Protein AF-A0A377XEA2-F1 (afdb_monomer_lite)

InterPro domains:
  IPR010270 Bacteriophage P2, GpM [PF05944] (35-162)

Foldseek 3Di:
DADDPVVLQVLLQLLLQLLDPPHDPVSVVSLVVLVVVVVVLVVVLVPDDDLVVSLVVLVVCLNVCVSNLNSNLVSLHLDDRQSLLVSLVSCLSNVVLVSNLSSLLSCLVSVHAHPDDDFGSLQCNQVSLVVVCVVCVVVVHDDPVVSVVSSCVSCPPPDDPDDDPPDDD

Structure (mmCIF, N/CA/C/O backbone):
data_AF-A0A377XEA2-F1
#
_entry.id   AF-A0A377XEA2-F1
#
loop_
_atom_site.group_PDB
_atom_site.id
_atom_site.type_symbol
_atom_site.label_atom_id
_atom_site.label_alt_id
_atom_site.label_comp_id
_atom_site.label_asym_id
_atom_site.label_entity_id
_atom_site.label_seq_id
_atom_site.pdbx_PDB_ins_code
_atom_site.Cartn_x
_atom_site.Cartn_y
_atom_site.Cartn_z
_atom_site.occupancy
_atom_site.B_iso_or_equiv
_atom_site.auth_seq_id
_atom_site.auth_comp_id
_atom_site.auth_asym_id
_atom_site.auth_atom_id
_atom_site.pdbx_PDB_model_num
ATOM 1 N N . MET A 1 1 ? -4.102 14.786 -9.352 1.00 51.88 1 MET A N 1
ATOM 2 C CA . MET A 1 1 ? -4.265 14.942 -10.818 1.00 51.88 1 MET A CA 1
ATOM 3 C C . MET A 1 1 ? -3.874 13.634 -11.483 1.00 51.88 1 MET A C 1
ATOM 5 O O . MET A 1 1 ? -2.795 13.133 -11.187 1.00 51.88 1 MET A O 1
ATOM 9 N N . SER A 1 2 ? -4.746 13.067 -12.316 1.00 65.75 2 SER A N 1
ATOM 10 C CA . SER A 1 2 ? -4.462 11.843 -13.073 1.00 65.75 2 SER A CA 1
ATOM 11 C C . SER A 1 2 ? -3.443 12.115 -14.187 1.00 65.75 2 SER A C 1
ATOM 13 O O . SER A 1 2 ? -3.399 13.201 -14.767 1.00 65.75 2 SER A O 1
ATOM 15 N N . LEU A 1 3 ? -2.574 11.140 -14.454 1.00 78.00 3 LEU A N 1
ATOM 16 C CA . LEU A 1 3 ? -1.622 11.209 -15.563 1.00 78.00 3 LEU A CA 1
ATOM 17 C C . LEU A 1 3 ? -2.370 11.069 -16.897 1.00 78.00 3 LEU A C 1
ATOM 19 O O . LEU A 1 3 ? -3.409 10.418 -16.957 1.00 78.00 3 LEU A O 1
ATOM 23 N N . SER A 1 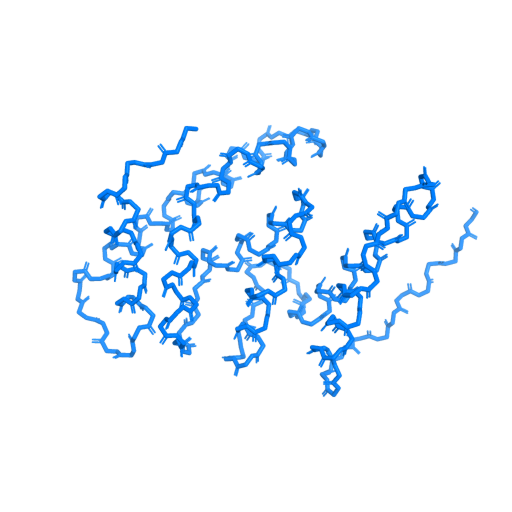4 ? -1.836 11.644 -17.981 1.00 88.44 4 SER A N 1
ATOM 24 C CA . SER A 1 4 ? -2.435 11.438 -19.305 1.00 88.44 4 SER A CA 1
ATOM 25 C C . SER A 1 4 ? -2.363 9.957 -19.716 1.00 88.44 4 SER A C 1
ATOM 27 O O . SER A 1 4 ? -1.394 9.284 -19.346 1.00 88.44 4 SER A O 1
ATOM 29 N N . PRO A 1 5 ? -3.308 9.448 -20.533 1.00 88.12 5 PRO A N 1
ATOM 30 C CA . PRO A 1 5 ? -3.341 8.032 -20.914 1.00 88.12 5 PRO A CA 1
ATOM 31 C C . PRO A 1 5 ? -2.026 7.532 -21.526 1.00 88.12 5 PRO A C 1
ATOM 33 O O . PRO A 1 5 ? -1.523 6.471 -21.170 1.00 88.12 5 PRO A O 1
ATOM 36 N N . ALA A 1 6 ? -1.394 8.346 -22.379 1.00 89.12 6 ALA A N 1
ATOM 37 C CA . ALA A 1 6 ? -0.096 8.021 -22.969 1.00 89.12 6 ALA A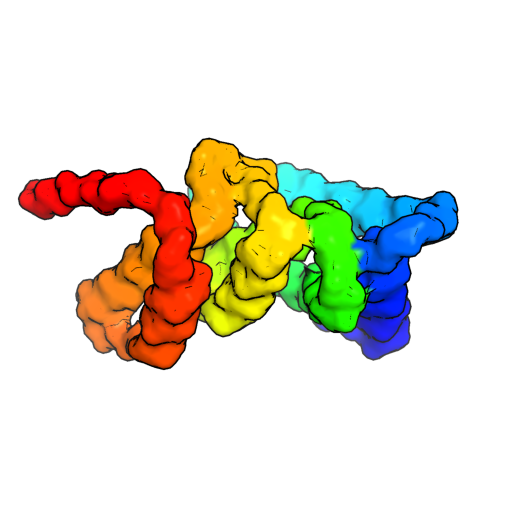 CA 1
ATOM 38 C C . ALA A 1 6 ? 1.025 7.908 -21.919 1.00 89.12 6 ALA A C 1
ATOM 40 O O . ALA A 1 6 ? 1.912 7.064 -22.039 1.00 89.12 6 ALA A O 1
ATOM 41 N N . ARG A 1 7 ? 0.995 8.742 -20.869 1.00 87.06 7 ARG A N 1
ATOM 42 C CA . ARG A 1 7 ? 1.965 8.668 -19.767 1.00 87.06 7 ARG A CA 1
ATOM 43 C C . ARG A 1 7 ? 1.729 7.435 -18.901 1.00 87.06 7 ARG A C 1
ATOM 45 O O . ARG A 1 7 ? 2.706 6.783 -18.551 1.00 87.06 7 ARG A O 1
ATOM 52 N N . GLN A 1 8 ? 0.473 7.110 -18.595 1.00 90.19 8 GLN A N 1
ATOM 53 C CA . GLN A 1 8 ? 0.117 5.895 -17.856 1.00 90.19 8 GLN A CA 1
ATOM 54 C C . GLN A 1 8 ? 0.566 4.645 -18.611 1.00 90.19 8 GLN A C 1
ATOM 56 O O . GLN A 1 8 ? 1.296 3.831 -18.056 1.00 90.19 8 GLN A O 1
ATOM 61 N N . HIS A 1 9 ? 0.231 4.547 -19.900 1.00 89.25 9 HIS A N 1
ATOM 62 C CA . HIS A 1 9 ? 0.659 3.431 -20.737 1.00 89.25 9 HIS A CA 1
ATOM 63 C C . HIS A 1 9 ? 2.187 3.294 -20.765 1.00 89.25 9 HIS A C 1
ATOM 65 O O . HIS A 1 9 ? 2.716 2.205 -20.561 1.00 89.25 9 HIS A O 1
ATOM 71 N N . ARG A 1 10 ? 2.916 4.407 -20.934 1.00 89.50 10 ARG A N 1
ATOM 72 C CA . ARG A 1 10 ? 4.384 4.391 -20.920 1.00 89.50 10 ARG A CA 1
ATOM 73 C C . ARG A 1 10 ? 4.952 3.896 -19.588 1.00 89.50 10 ARG A C 1
ATOM 75 O O . ARG A 1 10 ? 5.880 3.096 -19.611 1.00 89.50 10 ARG A O 1
ATOM 82 N N . LEU A 1 11 ? 4.426 4.370 -18.456 1.00 90.44 11 LEU A N 1
ATOM 83 C CA . LEU A 1 11 ? 4.870 3.924 -17.129 1.00 90.44 11 LEU A CA 1
ATOM 84 C C . LEU A 1 11 ? 4.603 2.436 -16.921 1.00 90.44 11 LEU A C 1
ATOM 86 O O . LEU A 1 11 ? 5.485 1.726 -16.453 1.00 90.44 11 LEU A O 1
ATOM 90 N N . ARG A 1 12 ? 3.426 1.961 -17.333 1.00 90.62 12 ARG A N 1
ATOM 91 C CA . ARG A 1 12 ? 3.065 0.548 -17.256 1.00 90.62 12 ARG A CA 1
ATOM 92 C C . ARG A 1 12 ? 4.033 -0.327 -18.052 1.00 90.62 12 ARG A C 1
ATOM 94 O O . ARG A 1 12 ? 4.590 -1.268 -17.504 1.00 90.62 12 ARG A O 1
ATOM 101 N N . VAL A 1 13 ? 4.307 0.027 -19.309 1.00 88.94 13 VAL A N 1
ATOM 102 C CA . VAL A 1 13 ? 5.268 -0.702 -20.157 1.00 88.94 13 VAL A CA 1
ATOM 103 C C . VAL A 1 13 ? 6.681 -0.673 -19.563 1.00 88.94 13 VAL A C 1
ATOM 105 O O . VAL A 1 13 ? 7.400 -1.667 -19.630 1.00 88.94 13 VAL A O 1
ATOM 108 N N . GLN A 1 14 ? 7.098 0.448 -18.964 1.00 89.19 14 GLN A N 1
ATOM 109 C CA . GLN A 1 14 ? 8.397 0.542 -18.289 1.00 89.19 14 GLN A CA 1
ATOM 110 C C . GLN A 1 14 ? 8.481 -0.379 -17.069 1.00 89.19 14 GLN A C 1
ATOM 112 O O . GLN A 1 14 ? 9.502 -1.042 -16.901 1.00 89.19 14 GLN A O 1
ATOM 117 N N . ALA A 1 15 ? 7.420 -0.452 -16.264 1.00 85.44 15 ALA A N 1
ATOM 118 C CA . ALA A 1 15 ? 7.344 -1.352 -15.119 1.00 85.44 15 ALA A CA 1
ATOM 119 C C . ALA A 1 15 ? 7.373 -2.822 -15.556 1.00 85.44 15 ALA A C 1
ATOM 121 O O . ALA A 1 15 ? 8.183 -3.598 -15.052 1.00 85.44 15 ALA A O 1
ATOM 122 N N . GLU A 1 16 ? 6.577 -3.177 -16.572 1.00 87.88 16 GLU A N 1
ATOM 123 C CA . GLU A 1 16 ? 6.559 -4.531 -17.135 1.00 87.88 16 GLU A CA 1
ATOM 124 C C . GLU A 1 16 ? 7.958 -4.958 -17.608 1.00 87.88 16 GLU A C 1
ATOM 126 O O . GLU A 1 16 ? 8.386 -6.093 -17.411 1.00 87.88 16 GLU A O 1
ATOM 131 N N . GLN A 1 17 ? 8.703 -4.038 -18.225 1.00 85.19 17 GLN A N 1
ATOM 132 C CA . GLN A 1 17 ? 10.069 -4.293 -18.677 1.00 85.19 17 GLN A CA 1
ATOM 133 C C . GLN A 1 17 ? 11.076 -4.367 -17.523 1.00 85.19 17 GLN A C 1
ATOM 135 O O . GLN A 1 17 ? 11.984 -5.193 -17.577 1.00 85.19 17 GLN A O 1
ATOM 140 N N . ALA A 1 18 ? 10.941 -3.523 -16.497 1.00 84.88 18 ALA A N 1
ATOM 141 C CA . ALA A 1 18 ? 11.843 -3.497 -15.345 1.00 84.88 18 ALA A CA 1
ATOM 142 C C . ALA A 1 18 ? 11.745 -4.767 -14.479 1.00 84.88 18 ALA A C 1
ATOM 144 O O . ALA A 1 18 ? 12.756 -5.188 -13.905 1.00 84.88 18 ALA A O 1
ATOM 145 N N . ALA A 1 19 ? 10.553 -5.373 -14.425 1.00 83.50 19 ALA A N 1
ATOM 146 C CA . ALA A 1 19 ? 10.269 -6.609 -13.701 1.00 83.50 19 ALA A CA 1
ATOM 147 C C . ALA A 1 19 ? 10.799 -7.877 -14.405 1.00 83.50 19 ALA A C 1
ATOM 149 O O . ALA A 1 19 ? 11.051 -8.890 -13.749 1.00 83.50 19 ALA A O 1
ATOM 150 N N . ARG A 1 20 ? 11.008 -7.843 -15.731 1.00 81.38 20 ARG A N 1
ATOM 151 C CA . ARG A 1 20 ? 11.541 -8.988 -16.493 1.00 81.38 20 ARG A CA 1
ATOM 152 C C . ARG A 1 20 ? 13.021 -9.239 -16.181 1.00 81.38 20 ARG A C 1
ATOM 154 O O . ARG A 1 20 ? 13.832 -8.316 -16.102 1.00 81.38 20 ARG A O 1
ATOM 161 N N . GLN A 1 21 ? 13.389 -10.515 -16.059 1.00 63.44 21 GLN A N 1
ATOM 162 C CA . GLN A 1 21 ? 14.782 -10.933 -15.876 1.00 63.44 21 GLN A CA 1
ATOM 163 C C . GLN A 1 21 ? 15.617 -10.554 -17.117 1.00 63.44 21 GLN A C 1
ATOM 165 O O . GLN A 1 21 ? 15.218 -10.840 -18.244 1.00 63.44 21 GLN A O 1
ATOM 170 N N . GLY A 1 22 ? 16.768 -9.895 -16.915 1.00 61.53 22 GLY A N 1
ATOM 171 C CA . GLY A 1 22 ? 17.675 -9.477 -18.000 1.00 61.53 22 GLY A CA 1
ATOM 172 C C . GLY A 1 22 ? 17.486 -8.047 -18.540 1.00 61.53 22 GLY A C 1
ATOM 173 O O . GLY A 1 22 ? 17.886 -7.763 -19.667 1.00 61.53 22 GLY A O 1
ATOM 174 N N . GLY A 1 23 ? 16.877 -7.135 -17.774 1.00 54.81 23 GLY A N 1
ATOM 175 C CA . GLY A 1 23 ? 16.619 -5.756 -18.211 1.00 54.81 23 GLY A CA 1
ATOM 176 C C . GLY A 1 23 ? 17.871 -4.955 -18.630 1.00 54.81 23 GLY A C 1
ATOM 177 O O . GLY A 1 23 ? 18.760 -4.699 -17.824 1.00 54.81 23 GLY A O 1
ATOM 178 N N . ASN A 1 24 ? 17.894 -4.485 -19.885 1.00 56.72 24 ASN A N 1
ATOM 179 C CA . ASN A 1 24 ? 18.800 -3.452 -20.412 1.00 56.72 24 ASN A CA 1
ATOM 180 C C . ASN A 1 24 ? 18.863 -2.159 -19.563 1.00 56.72 24 ASN A C 1
ATOM 182 O O . ASN A 1 24 ? 17.882 -1.736 -18.953 1.00 56.72 24 ASN A O 1
ATOM 186 N N . VAL A 1 25 ? 19.990 -1.440 -19.663 1.00 57.00 25 VAL A N 1
ATOM 187 C CA . VAL A 1 25 ? 20.311 -0.181 -18.945 1.00 57.00 25 VAL A CA 1
ATOM 188 C C . VAL A 1 25 ? 19.224 0.901 -19.061 1.00 57.00 25 VAL A C 1
ATOM 190 O O . VAL A 1 25 ? 18.962 1.619 -18.101 1.00 57.00 25 VAL A O 1
ATOM 193 N N . ARG A 1 26 ? 18.530 1.000 -20.206 1.00 54.47 26 ARG A N 1
ATOM 194 C CA . ARG A 1 26 ? 17.420 1.959 -20.395 1.00 54.47 26 ARG A CA 1
ATOM 195 C C . ARG A 1 26 ? 16.225 1.705 -19.461 1.00 54.47 26 ARG A C 1
ATOM 197 O O . ARG A 1 26 ? 15.470 2.637 -19.201 1.00 54.47 26 ARG A O 1
ATOM 204 N N . HIS A 1 27 ? 16.039 0.478 -18.967 1.00 60.34 27 HIS A N 1
ATOM 205 C CA . HIS A 1 27 ? 14.950 0.127 -18.045 1.00 60.34 27 HIS A CA 1
ATOM 206 C C . HIS A 1 27 ? 15.299 0.447 -16.592 1.00 60.34 27 HIS A C 1
ATOM 208 O O . HIS A 1 27 ? 14.413 0.847 -15.838 1.00 60.34 27 HIS A O 1
ATOM 214 N N . ALA A 1 28 ? 16.585 0.351 -16.225 1.00 61.88 28 ALA A N 1
ATOM 215 C CA . ALA A 1 28 ? 17.069 0.838 -14.934 1.00 61.88 28 ALA A CA 1
ATOM 216 C C . ALA A 1 28 ? 16.688 2.314 -14.752 1.00 61.88 28 ALA A C 1
ATOM 218 O O . ALA A 1 28 ? 16.103 2.664 -13.740 1.00 61.88 28 ALA A O 1
ATOM 219 N N . THR A 1 29 ? 16.815 3.135 -15.803 1.00 77.12 29 THR A N 1
ATOM 220 C CA . THR A 1 29 ? 16.446 4.560 -15.755 1.00 77.12 29 THR A CA 1
ATOM 221 C C . THR A 1 29 ? 14.978 4.814 -15.378 1.00 77.12 29 THR A C 1
ATOM 223 O O . THR A 1 29 ? 14.694 5.767 -14.660 1.00 77.12 29 THR A O 1
ATOM 226 N N . GLY A 1 30 ? 14.028 3.995 -15.846 1.00 86.06 30 GLY A N 1
ATOM 227 C CA . GLY A 1 30 ? 12.606 4.163 -15.509 1.00 86.06 30 GLY A CA 1
ATOM 228 C C . GLY A 1 30 ? 12.307 3.818 -14.050 1.00 86.06 30 GLY A C 1
ATOM 229 O O . GLY A 1 30 ? 11.657 4.592 -13.349 1.00 86.06 30 GLY A O 1
ATOM 230 N N . HIS A 1 31 ? 12.840 2.689 -13.586 1.00 89.25 31 HIS A N 1
ATOM 231 C CA . HIS A 1 31 ? 12.734 2.267 -12.192 1.00 89.25 31 HIS A CA 1
ATOM 232 C C . HIS A 1 31 ? 13.447 3.247 -11.244 1.00 89.25 31 HIS A C 1
ATOM 234 O O . HIS A 1 31 ? 12.880 3.638 -10.228 1.00 89.25 31 HIS A O 1
ATOM 240 N N . ASP A 1 32 ? 14.631 3.740 -11.612 1.00 90.50 32 ASP A N 1
ATOM 241 C CA . ASP A 1 32 ? 15.385 4.725 -10.829 1.00 90.50 32 ASP A CA 1
ATOM 242 C C . ASP A 1 32 ? 14.598 6.030 -10.654 1.00 90.50 32 ASP A C 1
ATOM 244 O O . ASP A 1 32 ? 14.551 6.586 -9.557 1.00 90.50 32 ASP A O 1
ATOM 248 N N . LEU A 1 33 ? 13.912 6.500 -11.704 1.00 92.25 33 LEU A N 1
ATOM 249 C CA . LEU A 1 33 ? 13.026 7.664 -11.608 1.00 92.25 33 LEU A CA 1
ATOM 250 C C . LEU A 1 33 ? 11.862 7.421 -10.640 1.00 92.25 33 LEU A C 1
ATOM 252 O O . LEU A 1 33 ? 11.508 8.320 -9.874 1.00 92.25 33 LEU A O 1
ATOM 256 N N . MET A 1 34 ? 11.285 6.217 -10.638 1.00 95.56 34 MET A N 1
ATOM 257 C CA . MET A 1 34 ? 10.224 5.863 -9.694 1.00 95.56 34 MET A CA 1
ATOM 258 C C . MET A 1 34 ? 10.735 5.783 -8.254 1.00 95.56 34 MET A C 1
ATOM 260 O O . MET A 1 34 ? 10.067 6.283 -7.349 1.00 95.56 34 MET A O 1
ATOM 264 N N . LEU A 1 35 ? 11.938 5.253 -8.033 1.00 95.56 35 LEU A N 1
ATOM 265 C CA . LEU A 1 35 ? 12.582 5.260 -6.719 1.00 95.56 35 LEU A CA 1
ATOM 266 C C . LEU A 1 35 ? 12.894 6.683 -6.234 1.00 95.56 35 LEU A C 1
ATOM 268 O O . LEU A 1 35 ? 12.670 6.997 -5.064 1.00 95.56 35 LEU A O 1
ATOM 272 N N . MET A 1 36 ? 13.365 7.570 -7.117 1.00 95.69 36 MET A N 1
ATOM 273 C CA . MET A 1 36 ? 13.590 8.983 -6.785 1.00 95.69 36 MET A CA 1
ATOM 274 C C . MET A 1 36 ? 12.284 9.683 -6.394 1.00 95.69 36 MET A C 1
ATOM 276 O O . MET A 1 36 ? 12.243 10.379 -5.374 1.00 95.69 36 MET A O 1
ATOM 280 N N . GLN A 1 37 ? 11.214 9.459 -7.162 1.00 95.69 37 GLN A N 1
ATOM 281 C CA . GLN A 1 37 ? 9.884 9.992 -6.868 1.00 95.69 37 GLN A CA 1
ATOM 282 C C . GLN A 1 37 ? 9.371 9.498 -5.511 1.00 95.69 37 GLN A C 1
ATOM 28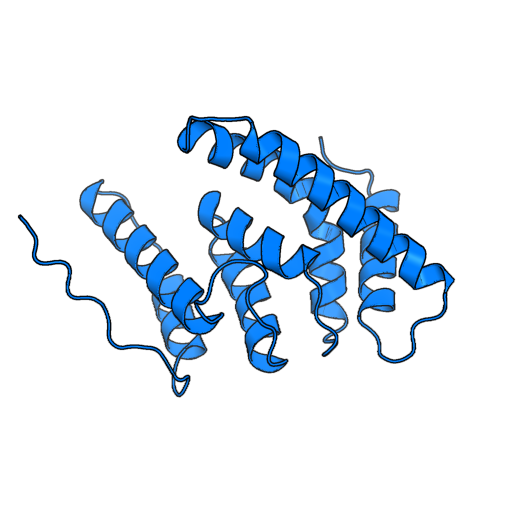4 O O . GLN A 1 37 ? 8.924 10.292 -4.680 1.00 95.69 37 GLN A O 1
ATOM 289 N N . LEU A 1 38 ? 9.493 8.195 -5.262 1.00 97.75 38 LEU A N 1
ATOM 290 C CA . LEU A 1 38 ? 9.127 7.577 -3.998 1.00 97.75 38 LEU A CA 1
ATOM 291 C C . LEU A 1 38 ? 9.918 8.172 -2.829 1.00 97.75 38 LEU A C 1
ATOM 293 O O . LEU A 1 38 ? 9.351 8.462 -1.776 1.00 97.75 38 LEU A O 1
ATOM 297 N N . ALA A 1 39 ? 11.222 8.397 -2.996 1.00 97.31 39 ALA A N 1
ATOM 298 C CA . ALA A 1 39 ? 12.063 9.002 -1.969 1.00 97.31 39 ALA A CA 1
ATOM 299 C C . ALA A 1 39 ? 11.658 10.453 -1.652 1.00 97.31 39 ALA A C 1
ATOM 301 O O . ALA A 1 39 ? 11.728 10.882 -0.498 1.00 97.31 39 ALA A O 1
ATOM 302 N N . GLU A 1 40 ? 11.235 11.231 -2.648 1.00 97.50 40 GLU A N 1
ATOM 303 C CA . GLU A 1 40 ? 10.680 12.572 -2.443 1.00 97.50 40 GLU A CA 1
ATOM 304 C C . GLU A 1 40 ? 9.358 12.528 -1.666 1.00 97.50 40 GLU A C 1
ATOM 306 O O . GLU A 1 40 ? 9.231 13.179 -0.625 1.00 97.50 40 GLU A O 1
ATOM 311 N N . ASP A 1 41 ? 8.413 11.698 -2.103 1.00 97.81 41 ASP A N 1
ATOM 312 C CA . ASP A 1 41 ? 7.101 11.584 -1.466 1.00 97.81 41 ASP A CA 1
ATOM 313 C C . ASP A 1 41 ? 7.214 11.051 -0.025 1.00 97.81 41 ASP A C 1
ATOM 315 O O . ASP A 1 41 ? 6.582 11.578 0.895 1.00 97.81 41 ASP A O 1
ATOM 319 N N . ARG A 1 42 ? 8.108 10.085 0.226 1.00 97.06 42 ARG A N 1
ATOM 320 C CA . ARG A 1 42 ? 8.426 9.604 1.582 1.00 97.06 42 ARG A CA 1
ATOM 321 C C . ARG A 1 42 ? 9.009 10.702 2.468 1.00 97.06 42 ARG A C 1
ATOM 323 O O . ARG A 1 42 ? 8.635 10.795 3.639 1.00 97.06 42 ARG A O 1
ATOM 330 N N . ARG A 1 43 ? 9.908 11.544 1.943 1.00 97.00 43 ARG A N 1
ATOM 331 C CA . ARG A 1 43 ? 10.458 12.690 2.692 1.00 97.00 43 ARG A CA 1
ATOM 332 C C . ARG A 1 43 ? 9.365 13.694 3.044 1.00 97.00 43 ARG A C 1
ATOM 334 O O . ARG A 1 43 ? 9.299 14.125 4.194 1.00 97.00 43 ARG A O 1
ATOM 341 N N . ARG A 1 44 ? 8.471 13.997 2.098 1.00 95.31 44 ARG A N 1
ATOM 342 C CA . ARG A 1 44 ? 7.302 14.855 2.333 1.00 95.31 44 ARG A CA 1
ATOM 343 C C . ARG A 1 44 ? 6.414 14.295 3.444 1.00 95.31 44 ARG A C 1
ATOM 345 O O . ARG A 1 44 ? 6.080 15.024 4.374 1.00 95.31 44 ARG A O 1
ATOM 352 N N . LEU A 1 45 ? 6.078 13.006 3.388 1.00 95.88 45 LEU A N 1
ATOM 353 C CA . LEU A 1 45 ? 5.261 12.345 4.411 1.00 95.88 45 LEU A CA 1
ATOM 354 C C . LEU A 1 45 ? 5.942 12.340 5.785 1.00 95.88 45 LEU A C 1
ATOM 356 O O . LEU A 1 45 ? 5.277 12.573 6.792 1.00 95.88 45 LEU A O 1
ATOM 360 N N . LYS A 1 46 ? 7.263 12.127 5.850 1.00 95.12 46 LYS A N 1
ATOM 361 C CA . LYS A 1 46 ? 8.026 12.151 7.111 1.00 95.12 46 LYS A CA 1
ATOM 362 C C . LYS A 1 46 ? 7.967 13.514 7.813 1.00 95.12 46 LYS A C 1
ATOM 364 O O . LYS A 1 46 ? 7.974 13.552 9.037 1.00 95.12 46 LYS A O 1
ATOM 369 N N . GLY A 1 47 ? 7.880 14.612 7.059 1.00 94.94 47 GLY A N 1
ATOM 370 C CA . GLY A 1 47 ? 7.770 15.970 7.607 1.00 94.94 47 GLY A CA 1
ATOM 371 C C . GLY A 1 47 ? 6.409 16.311 8.228 1.00 94.94 47 GLY A C 1
ATOM 372 O O . GLY A 1 47 ? 6.256 17.376 8.820 1.00 94.94 47 GLY A O 1
ATOM 373 N N . ILE A 1 48 ? 5.410 15.437 8.101 1.00 95.88 48 ILE A N 1
ATOM 374 C CA . ILE A 1 48 ? 4.057 15.656 8.620 1.00 95.88 48 ILE A CA 1
ATOM 375 C C . ILE A 1 48 ? 3.914 14.922 9.953 1.00 95.88 48 ILE A C 1
ATOM 377 O O . ILE A 1 48 ? 4.374 13.794 10.091 1.00 95.88 48 ILE A O 1
ATOM 381 N N . GLN A 1 49 ? 3.263 15.537 10.941 1.00 93.88 49 GLN A N 1
ATOM 382 C CA . GLN A 1 49 ? 3.035 14.894 12.244 1.00 93.88 49 GLN A CA 1
ATOM 383 C C . GLN A 1 49 ? 1.714 14.115 12.285 1.00 93.88 49 GLN A C 1
ATOM 385 O O . GLN A 1 49 ? 1.694 12.957 12.686 1.00 93.88 49 GLN A O 1
ATOM 390 N N . SER A 1 50 ? 0.622 14.709 11.792 1.00 95.62 50 SER A N 1
ATOM 391 C CA . SER A 1 50 ? -0.709 14.082 11.792 1.00 95.62 50 SER A CA 1
ATOM 392 C C . SER A 1 50 ? -0.758 12.820 10.921 1.00 95.62 50 SER A C 1
ATOM 394 O O . SER A 1 50 ? -0.447 12.864 9.729 1.00 95.62 50 SER A O 1
ATOM 396 N N . THR A 1 51 ? -1.200 11.712 11.515 1.00 90.38 51 THR A N 1
ATOM 397 C CA . THR A 1 51 ? -1.442 10.429 10.839 1.00 90.38 51 THR A CA 1
ATOM 398 C C . THR A 1 51 ? -2.592 10.532 9.838 1.00 90.38 51 THR A C 1
ATOM 400 O O . THR A 1 51 ? -2.419 10.155 8.683 1.00 90.38 51 THR A O 1
ATOM 403 N N . VAL A 1 52 ? -3.703 11.168 10.225 1.00 91.56 52 VAL A N 1
ATOM 404 C CA . VAL A 1 52 ? -4.857 11.434 9.347 1.00 91.56 52 VAL A CA 1
ATOM 405 C C . VAL A 1 52 ? -4.438 12.226 8.104 1.00 91.56 52 VAL A C 1
ATOM 407 O O . VAL A 1 52 ? -4.758 11.848 6.979 1.00 91.56 52 VAL A O 1
ATOM 410 N N . LYS A 1 53 ? -3.637 13.287 8.275 1.00 94.56 53 LYS A N 1
ATOM 411 C CA . LYS A 1 53 ? -3.132 14.079 7.141 1.00 94.56 53 LYS A CA 1
ATOM 412 C C . LYS A 1 53 ? -2.189 13.278 6.239 1.00 94.56 53 LYS A C 1
ATOM 414 O O . LYS A 1 53 ? -2.191 13.476 5.026 1.00 94.56 53 LYS A O 1
ATOM 419 N N . LYS A 1 54 ? -1.370 12.379 6.802 1.00 94.31 54 LYS A N 1
ATOM 420 C CA . LYS A 1 54 ? -0.536 11.470 5.997 1.00 94.31 54 LYS A CA 1
ATOM 421 C C . LYS A 1 54 ? -1.395 10.532 5.159 1.00 94.31 54 LYS A C 1
ATOM 423 O O . LYS A 1 54 ? -1.094 10.386 3.980 1.00 94.31 54 LYS A O 1
ATOM 428 N N . ALA A 1 55 ? -2.438 9.938 5.740 1.00 91.62 55 ALA A N 1
ATOM 429 C CA . ALA A 1 55 ? -3.355 9.050 5.027 1.00 91.62 55 ALA A CA 1
ATOM 430 C C . ALA A 1 55 ? -4.019 9.771 3.841 1.00 91.62 55 ALA A C 1
ATOM 432 O O . ALA A 1 55 ? -3.948 9.294 2.713 1.00 91.62 55 ALA A O 1
ATOM 433 N N . GLN A 1 56 ? -4.523 10.991 4.053 1.00 94.12 56 GLN A N 1
ATOM 434 C CA . GLN A 1 56 ? -5.096 11.819 2.981 1.00 94.12 56 GLN A CA 1
ATOM 435 C C . GLN A 1 56 ? -4.101 12.089 1.840 1.00 94.12 56 GLN A C 1
ATOM 437 O O . GLN A 1 56 ? -4.439 11.957 0.668 1.00 94.12 56 GLN A O 1
ATOM 442 N N . ILE A 1 57 ? -2.844 12.408 2.159 1.00 95.69 57 ILE A N 1
ATOM 443 C CA . ILE A 1 57 ? -1.818 12.624 1.128 1.00 95.69 57 ILE A CA 1
ATOM 444 C C . ILE A 1 57 ? -1.468 11.322 0.404 1.00 95.69 57 ILE A C 1
ATOM 446 O O . ILE A 1 57 ? -1.234 11.351 -0.800 1.00 95.69 57 ILE A O 1
ATOM 450 N N . LYS A 1 58 ? -1.440 10.174 1.093 1.00 96.50 58 LYS A N 1
ATOM 451 C CA . LYS A 1 58 ? -1.225 8.874 0.438 1.00 96.50 58 LYS A CA 1
ATOM 452 C C . LYS A 1 58 ? -2.314 8.618 -0.607 1.00 96.50 58 LYS A C 1
ATOM 454 O O . LYS A 1 58 ? -1.962 8.311 -1.743 1.00 96.50 58 LYS A O 1
ATOM 459 N N . VAL A 1 59 ? -3.587 8.875 -0.289 1.00 96.06 59 VAL A N 1
ATOM 460 C CA . VAL A 1 59 ? -4.706 8.804 -1.254 1.00 96.06 59 VAL A CA 1
ATOM 461 C C . VAL A 1 59 ? -4.441 9.673 -2.491 1.00 96.06 59 VAL A C 1
ATOM 463 O O . VAL A 1 59 ? -4.625 9.220 -3.618 1.00 96.06 59 VAL A O 1
ATOM 466 N N . GLU A 1 60 ? -3.947 10.902 -2.315 1.00 95.44 60 GLU A N 1
ATOM 467 C CA . GLU A 1 60 ? -3.612 11.794 -3.439 1.00 95.44 60 GLU A CA 1
ATOM 468 C C . GLU A 1 60 ? -2.428 11.298 -4.288 1.00 95.44 60 GLU A C 1
ATOM 470 O O . GLU A 1 60 ? -2.363 11.564 -5.494 1.00 95.44 60 GLU A O 1
ATOM 475 N N . LEU A 1 61 ? -1.469 10.611 -3.662 1.00 95.81 61 LEU A N 1
ATOM 476 C CA . LEU A 1 61 ? -0.248 10.128 -4.302 1.00 95.81 61 LEU A CA 1
ATOM 477 C C . LEU A 1 61 ? -0.453 8.809 -5.051 1.00 95.81 61 LEU A C 1
ATOM 479 O O . LEU A 1 61 ? 0.114 8.649 -6.133 1.00 95.81 61 LEU A O 1
ATOM 483 N N . LEU A 1 62 ? -1.261 7.889 -4.517 1.00 96.69 62 LEU A N 1
ATOM 484 C CA . LEU A 1 62 ? -1.479 6.539 -5.056 1.00 96.69 62 LEU A CA 1
ATOM 485 C C . LEU A 1 62 ? -1.779 6.499 -6.570 1.00 96.69 62 LEU A C 1
ATOM 487 O O . LEU A 1 62 ? -1.147 5.699 -7.270 1.00 96.69 62 LEU A O 1
ATOM 491 N N . PRO A 1 63 ? -2.621 7.386 -7.145 1.00 95.94 63 PRO A N 1
ATOM 492 C CA . PRO A 1 63 ? -2.870 7.406 -8.586 1.00 95.94 63 PRO A CA 1
ATOM 493 C C . PRO A 1 63 ? -1.610 7.576 -9.444 1.00 95.94 63 PRO A C 1
ATOM 495 O O . PRO A 1 63 ? -1.582 7.111 -10.581 1.00 95.94 63 PRO A O 1
ATOM 498 N N . ARG A 1 64 ? -0.553 8.211 -8.921 1.00 95.31 64 ARG A N 1
ATOM 499 C CA . ARG A 1 64 ? 0.722 8.407 -9.635 1.00 95.31 64 ARG A CA 1
ATOM 500 C C . ARG A 1 64 ? 1.503 7.105 -9.808 1.00 95.31 64 ARG A C 1
ATOM 502 O O . ARG A 1 64 ? 2.280 7.001 -10.752 1.00 95.31 64 ARG A O 1
ATOM 509 N N . TYR A 1 65 ? 1.285 6.141 -8.917 1.00 97.12 65 TYR A N 1
ATOM 510 C CA . TYR A 1 65 ? 1.978 4.854 -8.890 1.00 97.12 65 TYR A CA 1
ATOM 511 C C . TYR A 1 65 ? 1.163 3.716 -9.511 1.00 97.12 65 TYR A C 1
ATOM 513 O O . TYR A 1 65 ? 1.747 2.707 -9.889 1.00 97.12 65 TYR A O 1
ATOM 521 N N . SER A 1 66 ? -0.156 3.890 -9.656 1.00 94.88 66 SER A N 1
ATOM 522 C CA . SER A 1 66 ? -1.094 2.886 -10.194 1.00 94.88 66 SER A CA 1
ATOM 523 C C . SER A 1 66 ? -0.561 2.143 -11.424 1.00 94.88 66 SER A C 1
ATOM 525 O O . SER A 1 66 ? -0.360 0.935 -11.373 1.00 94.88 66 SER A O 1
ATOM 527 N N . ALA A 1 67 ? -0.225 2.879 -12.487 1.00 94.75 67 ALA A N 1
ATOM 528 C CA . ALA A 1 67 ? 0.265 2.306 -13.737 1.00 94.75 67 ALA A CA 1
ATOM 529 C C . ALA A 1 67 ? 1.587 1.537 -13.575 1.00 94.75 67 ALA A C 1
ATOM 531 O O . ALA A 1 67 ? 1.801 0.543 -14.266 1.00 94.75 67 ALA A O 1
ATOM 532 N N . TRP A 1 68 ? 2.470 1.983 -12.673 1.00 96.69 68 TRP A N 1
ATOM 533 C CA . TRP A 1 68 ? 3.714 1.271 -12.379 1.00 96.69 68 TRP A CA 1
ATOM 534 C C . TRP A 1 68 ? 3.423 -0.059 -11.687 1.00 96.69 68 TRP A C 1
ATOM 536 O O . TRP A 1 68 ? 3.896 -1.097 -12.134 1.00 96.69 68 TRP A O 1
ATOM 546 N N . VAL A 1 69 ? 2.587 -0.040 -10.645 1.00 96.81 69 VAL A N 1
ATOM 547 C CA . VAL A 1 69 ? 2.199 -1.254 -9.919 1.00 96.81 69 VAL A CA 1
ATOM 548 C C . VAL A 1 69 ? 1.495 -2.236 -10.847 1.00 96.81 69 VAL A C 1
ATOM 550 O O . VAL A 1 69 ? 1.904 -3.386 -10.922 1.00 96.81 69 VAL A O 1
ATOM 553 N N . GLU A 1 70 ? 0.510 -1.792 -11.626 1.00 95.38 70 GLU A N 1
ATOM 554 C CA . GLU A 1 70 ? -0.183 -2.651 -12.593 1.00 95.38 70 GLU A CA 1
ATOM 555 C C . GLU A 1 70 ? 0.777 -3.322 -13.577 1.00 95.38 70 GLU A C 1
ATOM 557 O O . GLU A 1 70 ? 0.631 -4.507 -13.862 1.00 95.38 70 GLU A O 1
ATOM 562 N N . GLY A 1 71 ? 1.760 -2.580 -14.094 1.00 93.75 71 GLY A N 1
ATOM 563 C CA . GLY A 1 71 ? 2.747 -3.139 -15.011 1.00 93.75 71 GLY A CA 1
ATOM 564 C C . GLY A 1 71 ? 3.718 -4.103 -14.326 1.00 93.75 71 GLY A C 1
ATOM 565 O O . GLY A 1 71 ? 4.016 -5.165 -14.869 1.00 93.75 71 GLY A O 1
ATOM 566 N N . GLY A 1 72 ? 4.170 -3.772 -13.115 1.00 93.12 72 GLY A N 1
ATOM 567 C CA . GLY A 1 72 ? 5.039 -4.639 -12.320 1.00 93.12 72 GLY A CA 1
ATOM 568 C C . GLY A 1 72 ? 4.371 -5.974 -11.987 1.00 93.12 72 GLY A C 1
ATOM 569 O O . GLY A 1 72 ? 4.963 -7.028 -12.212 1.00 93.12 72 GLY A O 1
ATOM 570 N N . LEU A 1 73 ? 3.110 -5.933 -11.544 1.00 94.88 73 LEU A N 1
ATOM 571 C CA . LEU A 1 73 ? 2.318 -7.128 -11.247 1.00 94.88 73 LEU A CA 1
ATOM 572 C C . LEU A 1 73 ? 1.989 -7.928 -12.520 1.00 94.88 73 LEU A C 1
ATOM 574 O O . LEU A 1 73 ? 2.098 -9.150 -12.522 1.00 94.88 73 LEU A O 1
ATOM 578 N N . ALA A 1 74 ? 1.638 -7.261 -13.627 1.00 94.06 74 ALA A N 1
ATOM 579 C CA . ALA A 1 74 ? 1.290 -7.933 -14.883 1.00 94.06 74 ALA A CA 1
ATOM 580 C C . ALA A 1 74 ? 2.468 -8.666 -15.545 1.00 94.06 74 ALA A C 1
ATOM 582 O O . ALA A 1 74 ? 2.253 -9.619 -16.293 1.00 94.06 74 ALA A O 1
ATOM 583 N N . ALA A 1 75 ? 3.706 -8.231 -15.302 1.00 90.88 75 ALA A N 1
ATOM 584 C CA . ALA A 1 75 ? 4.892 -8.923 -15.801 1.00 90.88 75 ALA A CA 1
ATOM 585 C C . ALA A 1 75 ? 5.226 -10.210 -15.036 1.00 90.88 75 ALA A C 1
ATOM 587 O O . A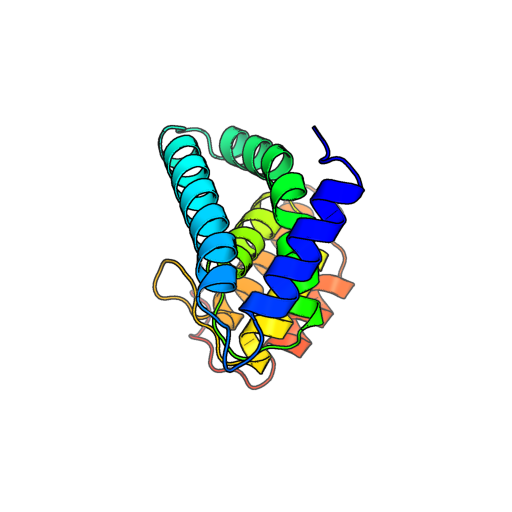LA A 1 75 ? 6.086 -10.958 -15.499 1.00 90.88 75 ALA A O 1
ATOM 588 N N . ASP A 1 76 ? 4.575 -10.440 -13.894 1.00 90.12 76 ASP A N 1
ATOM 589 C CA . ASP A 1 76 ? 4.765 -11.588 -13.006 1.00 90.12 76 ASP A CA 1
ATOM 590 C C . ASP A 1 76 ? 6.248 -11.891 -12.686 1.00 90.12 76 ASP A C 1
ATOM 592 O O . ASP A 1 76 ? 6.704 -13.034 -12.659 1.00 90.12 76 ASP A O 1
ATOM 596 N N . GLY A 1 77 ? 7.049 -10.834 -12.515 1.00 87.12 77 GLY A N 1
ATOM 597 C CA . GLY A 1 77 ? 8.493 -10.943 -12.325 1.00 87.12 77 GLY A CA 1
ATOM 598 C C . GLY A 1 77 ? 8.892 -11.232 -10.877 1.00 87.12 77 GLY A C 1
ATOM 599 O O . GLY A 1 77 ? 8.342 -10.645 -9.946 1.00 87.12 77 GLY A O 1
ATOM 600 N N . ALA A 1 78 ? 9.929 -12.058 -10.699 1.00 89.38 78 ALA A N 1
ATOM 601 C CA . ALA A 1 78 ? 10.493 -12.379 -9.382 1.00 89.38 78 ALA A CA 1
ATOM 602 C C . ALA A 1 78 ? 11.388 -11.275 -8.793 1.00 89.38 78 ALA A C 1
ATOM 604 O O . ALA A 1 78 ? 11.717 -11.299 -7.609 1.00 89.38 78 ALA A O 1
ATOM 605 N N . ARG A 1 79 ? 11.808 -10.296 -9.603 1.00 91.06 79 ARG A N 1
ATOM 606 C CA . ARG A 1 79 ? 12.673 -9.206 -9.142 1.00 91.06 79 ARG A CA 1
ATOM 607 C C . ARG A 1 79 ? 11.900 -8.282 -8.202 1.00 91.06 79 ARG A C 1
ATOM 609 O O . ARG A 1 79 ? 10.925 -7.681 -8.633 1.00 91.06 79 ARG A O 1
ATOM 616 N N . GLN A 1 80 ? 12.390 -8.121 -6.974 1.00 93.06 80 GLN A N 1
ATOM 617 C CA . GLN A 1 80 ? 11.811 -7.202 -5.995 1.00 93.06 80 GLN A CA 1
ATOM 618 C C . GLN A 1 80 ? 11.711 -5.767 -6.525 1.00 93.06 80 GLN A C 1
ATOM 620 O O . GLN A 1 80 ? 12.665 -5.239 -7.106 1.00 93.06 80 GLN A O 1
ATOM 625 N N . ASP A 1 81 ? 10.563 -5.144 -6.263 1.00 95.88 81 ASP A N 1
ATOM 626 C CA . ASP A 1 81 ? 10.266 -3.754 -6.590 1.00 95.88 81 ASP A CA 1
ATOM 627 C C . ASP A 1 81 ? 9.789 -3.008 -5.333 1.00 95.88 81 ASP A C 1
ATOM 629 O O . ASP A 1 81 ? 8.651 -3.152 -4.875 1.00 95.88 81 ASP A O 1
ATOM 633 N N . ASP A 1 82 ? 10.669 -2.182 -4.767 1.00 96.44 82 ASP A N 1
ATOM 634 C CA . ASP A 1 82 ? 10.365 -1.420 -3.553 1.00 96.44 82 ASP A CA 1
ATOM 635 C C . ASP A 1 82 ? 9.249 -0.388 -3.770 1.00 96.44 82 ASP A C 1
ATOM 637 O O . ASP A 1 82 ? 8.549 -0.033 -2.820 1.00 96.44 82 ASP A O 1
ATOM 641 N N . VAL A 1 83 ? 9.038 0.086 -5.002 1.00 97.50 83 VAL A N 1
ATOM 642 C CA . VAL A 1 83 ? 7.927 0.993 -5.316 1.00 97.50 83 VAL A CA 1
ATOM 643 C C . VAL A 1 83 ? 6.607 0.270 -5.103 1.00 97.50 83 VAL A C 1
ATOM 645 O O . VAL A 1 83 ? 5.730 0.805 -4.425 1.00 97.50 83 VAL A O 1
ATOM 648 N N . VAL A 1 84 ? 6.484 -0.962 -5.604 1.00 98.12 84 VAL A N 1
ATOM 649 C CA . VAL A 1 84 ? 5.302 -1.804 -5.367 1.00 98.12 84 VAL A CA 1
ATOM 650 C C . VAL A 1 84 ? 5.112 -2.055 -3.871 1.00 98.12 84 VAL A C 1
ATOM 652 O O . VAL A 1 84 ? 4.006 -1.873 -3.361 1.00 98.12 84 VAL A O 1
ATOM 655 N N . MET A 1 85 ? 6.186 -2.378 -3.146 1.00 98.31 85 MET A N 1
ATOM 656 C CA . MET A 1 85 ? 6.103 -2.680 -1.715 1.00 98.31 85 MET A CA 1
ATOM 657 C C . MET A 1 85 ? 5.698 -1.479 -0.849 1.00 98.31 85 MET A C 1
ATOM 659 O O . MET A 1 85 ? 4.908 -1.622 0.085 1.00 98.31 85 MET A O 1
ATOM 663 N N . PHE A 1 86 ? 6.184 -0.271 -1.144 1.00 98.31 86 PHE A N 1
ATOM 664 C CA . PHE A 1 86 ? 5.723 0.931 -0.440 1.00 98.31 86 PHE A CA 1
ATOM 665 C C . PHE A 1 86 ? 4.291 1.312 -0.810 1.00 98.31 86 PHE A C 1
ATOM 667 O O . PHE A 1 86 ? 3.540 1.761 0.056 1.00 98.31 86 PHE A O 1
ATOM 674 N N . VAL A 1 87 ? 3.903 1.135 -2.075 1.00 98.19 87 VAL A N 1
ATOM 675 C CA . VAL A 1 87 ? 2.531 1.405 -2.519 1.00 98.19 87 VAL A CA 1
ATOM 676 C C . VAL A 1 87 ? 1.548 0.439 -1.866 1.00 98.19 87 VAL A C 1
ATOM 678 O O . VAL A 1 87 ? 0.479 0.884 -1.464 1.00 98.19 87 VAL A O 1
ATOM 681 N N . MET A 1 88 ? 1.917 -0.832 -1.673 1.00 98.31 88 MET A N 1
ATOM 682 C CA . MET A 1 88 ? 1.126 -1.795 -0.899 1.00 98.31 88 MET A CA 1
ATOM 683 C C . MET A 1 88 ? 0.799 -1.250 0.497 1.00 98.31 88 MET A C 1
ATOM 685 O O . MET A 1 88 ? -0.368 -1.179 0.862 1.00 98.31 88 MET A O 1
ATOM 689 N N . LEU A 1 89 ? 1.806 -0.780 1.242 1.00 97.50 89 LEU A N 1
ATOM 690 C CA . LEU A 1 89 ? 1.592 -0.172 2.560 1.00 97.50 89 LEU A CA 1
ATOM 691 C C . LEU A 1 89 ? 0.682 1.059 2.482 1.00 97.50 89 LEU A C 1
ATOM 693 O O . LEU A 1 89 ? -0.262 1.191 3.252 1.00 97.50 89 LEU A O 1
ATOM 697 N N . TRP A 1 90 ? 0.925 1.947 1.516 1.00 97.62 90 TRP A N 1
ATOM 698 C CA . TRP A 1 90 ? 0.129 3.168 1.378 1.00 97.62 90 TRP A CA 1
ATOM 699 C C . TRP A 1 90 ? -1.318 2.910 0.975 1.00 97.62 90 TRP A C 1
ATOM 701 O O . TRP A 1 90 ? -2.180 3.717 1.310 1.00 97.62 90 TRP A O 1
ATOM 711 N N . ARG A 1 91 ? -1.587 1.813 0.264 1.00 97.81 91 ARG A N 1
ATOM 712 C CA . ARG A 1 91 ? -2.941 1.357 -0.048 1.00 97.81 91 ARG A CA 1
ATOM 713 C C . ARG A 1 91 ? -3.689 0.934 1.213 1.00 97.81 91 ARG A C 1
ATOM 715 O O . ARG A 1 91 ? -4.817 1.377 1.391 1.00 97.81 91 ARG A O 1
ATOM 722 N N . ILE A 1 92 ? -3.041 0.200 2.120 1.00 96.44 92 ILE A N 1
ATOM 723 C CA . ILE A 1 92 ? -3.604 -0.150 3.437 1.00 96.44 92 ILE A CA 1
ATOM 724 C C . ILE A 1 92 ? -3.949 1.121 4.220 1.00 96.44 92 ILE A C 1
ATOM 726 O O . ILE A 1 92 ? -5.086 1.291 4.650 1.00 96.44 92 ILE A O 1
ATOM 730 N N . ASP A 1 93 ? -3.004 2.062 4.318 1.00 94.25 93 ASP A N 1
ATOM 731 C CA . ASP A 1 93 ? -3.224 3.351 4.992 1.00 94.25 93 ASP A CA 1
ATOM 732 C C . ASP A 1 93 ? -4.389 4.167 4.397 1.00 94.25 93 ASP A C 1
ATOM 734 O O . ASP A 1 93 ? -4.975 5.012 5.073 1.00 94.25 93 ASP A O 1
ATOM 738 N N . ALA A 1 94 ? -4.660 3.980 3.104 1.00 92.94 94 ALA A N 1
ATOM 739 C CA . ALA A 1 94 ? -5.691 4.678 2.346 1.00 92.94 94 ALA A CA 1
ATOM 740 C C . ALA A 1 94 ? -7.039 3.934 2.313 1.00 92.94 94 ALA A C 1
ATOM 742 O O . ALA A 1 94 ? -7.993 4.465 1.745 1.00 92.94 94 ALA A O 1
ATOM 743 N N . GLY A 1 95 ? -7.120 2.724 2.876 1.00 93.06 95 GLY A N 1
ATOM 744 C CA . GLY A 1 95 ? -8.304 1.862 2.808 1.00 93.06 95 GLY A CA 1
ATOM 745 C C . GLY A 1 95 ? -8.491 1.111 1.480 1.00 93.06 95 GLY A C 1
ATOM 746 O O . GLY A 1 95 ? -9.517 0.466 1.284 1.00 93.06 95 GLY A O 1
ATOM 747 N N . ASP A 1 96 ? -7.519 1.155 0.561 1.00 95.69 96 ASP A N 1
ATOM 748 C CA . ASP A 1 96 ? -7.502 0.347 -0.672 1.00 95.69 96 ASP A CA 1
ATOM 749 C C . ASP A 1 96 ? -6.965 -1.066 -0.379 1.00 95.69 96 ASP A C 1
ATOM 751 O O . ASP A 1 96 ? -5.891 -1.480 -0.823 1.00 95.69 96 ASP A O 1
ATOM 755 N N . TYR A 1 97 ? -7.704 -1.810 0.440 1.00 96.88 97 TYR A N 1
ATOM 756 C CA . TYR A 1 97 ? -7.284 -3.126 0.917 1.00 96.88 97 TYR A CA 1
ATOM 757 C C . TYR A 1 97 ? -7.201 -4.169 -0.203 1.00 96.88 97 TYR A C 1
ATOM 759 O O . TYR A 1 97 ? -6.268 -4.969 -0.219 1.00 96.88 97 TYR A O 1
ATOM 767 N N . ALA A 1 98 ? -8.112 -4.125 -1.180 1.00 96.25 98 ALA A N 1
ATOM 768 C CA . ALA A 1 98 ? -8.077 -5.021 -2.336 1.00 96.25 98 ALA A CA 1
ATOM 769 C C . ALA A 1 98 ? -6.784 -4.833 -3.146 1.00 96.25 98 ALA A C 1
ATOM 771 O O . ALA A 1 98 ? -6.054 -5.793 -3.393 1.00 96.25 98 ALA A O 1
ATOM 772 N N . GLY A 1 99 ? -6.432 -3.583 -3.472 1.00 96.38 99 GLY A N 1
ATOM 773 C CA . GLY A 1 99 ? -5.188 -3.295 -4.175 1.00 96.38 99 GLY A CA 1
ATOM 774 C C . GLY A 1 99 ? -3.939 -3.634 -3.352 1.00 96.38 99 GLY A C 1
ATOM 775 O O . GLY A 1 99 ? -2.893 -3.944 -3.930 1.00 96.38 99 GLY A O 1
ATOM 776 N N . ALA A 1 100 ? -4.002 -3.552 -2.020 1.00 97.62 100 ALA A N 1
ATOM 777 C CA . ALA A 1 100 ? -2.916 -4.007 -1.155 1.00 97.62 100 ALA A CA 1
ATOM 778 C C . ALA A 1 100 ? -2.757 -5.536 -1.204 1.00 97.62 100 ALA A C 1
ATOM 780 O O . ALA A 1 100 ? -1.633 -6.017 -1.348 1.00 97.62 100 ALA A O 1
ATOM 781 N N . LEU A 1 101 ? -3.859 -6.292 -1.159 1.00 97.38 101 LEU A N 1
ATOM 782 C CA . LEU A 1 101 ? -3.845 -7.754 -1.254 1.00 97.38 101 LEU A CA 1
ATOM 783 C C . LEU A 1 101 ? -3.330 -8.251 -2.609 1.00 97.38 101 LEU A C 1
ATOM 785 O O . LEU A 1 101 ? -2.584 -9.229 -2.641 1.00 97.38 101 LEU A O 1
ATOM 789 N N . ASP A 1 102 ? -3.633 -7.565 -3.713 1.00 97.00 102 ASP A N 1
ATOM 790 C CA . ASP A 1 102 ? -3.075 -7.905 -5.031 1.00 97.00 102 ASP A CA 1
ATOM 791 C C . ASP A 1 102 ? -1.542 -7.802 -5.053 1.00 97.00 102 ASP A C 1
ATOM 793 O O . ASP A 1 102 ? -0.849 -8.712 -5.520 1.00 97.00 102 ASP A O 1
ATOM 797 N N . ALA A 1 103 ? -1.000 -6.707 -4.508 1.00 97.38 103 ALA A N 1
ATOM 798 C CA . ALA A 1 103 ? 0.444 -6.515 -4.394 1.00 97.38 103 ALA A CA 1
ATOM 799 C C . ALA A 1 103 ? 1.073 -7.523 -3.418 1.00 97.38 103 ALA A C 1
ATOM 801 O O . ALA A 1 103 ? 2.112 -8.110 -3.719 1.00 97.38 103 ALA A O 1
ATOM 802 N N . GLY A 1 104 ? 0.410 -7.776 -2.288 1.00 96.94 104 GLY A N 1
ATOM 803 C CA . GLY A 1 104 ? 0.824 -8.749 -1.282 1.00 96.94 104 GLY A CA 1
ATOM 804 C C . GLY A 1 104 ? 0.887 -10.178 -1.817 1.00 96.94 104 GLY A C 1
ATOM 805 O O . GLY A 1 104 ? 1.858 -10.894 -1.578 1.00 96.94 104 GLY A O 1
ATOM 806 N N . ARG A 1 105 ? -0.101 -10.579 -2.622 1.00 96.06 105 ARG A N 1
ATOM 807 C CA . ARG A 1 105 ? -0.144 -11.895 -3.270 1.00 96.06 105 ARG A CA 1
ATOM 808 C C . ARG A 1 105 ? 1.020 -12.105 -4.224 1.00 96.06 105 ARG A C 1
ATOM 810 O O . ARG A 1 105 ? 1.605 -13.185 -4.260 1.00 96.06 105 ARG A O 1
ATOM 817 N N . HIS A 1 106 ? 1.366 -11.071 -4.983 1.00 96.44 106 HIS A N 1
ATOM 818 C CA . HIS A 1 106 ? 2.539 -11.099 -5.848 1.00 96.44 106 HIS A CA 1
ATOM 819 C C . HIS A 1 106 ? 3.836 -11.191 -5.045 1.00 96.44 106 HIS A C 1
ATOM 821 O O . HIS A 1 106 ? 4.668 -12.053 -5.324 1.00 96.44 106 HIS A O 1
ATOM 827 N N . ALA A 1 107 ? 3.973 -10.356 -4.014 1.00 96.56 107 ALA A N 1
ATOM 828 C CA . ALA A 1 107 ? 5.131 -10.343 -3.133 1.00 96.56 107 ALA A CA 1
ATOM 829 C C . ALA A 1 107 ? 5.380 -11.717 -2.487 1.00 96.56 107 ALA A C 1
ATOM 831 O O . ALA A 1 107 ? 6.501 -12.214 -2.531 1.00 96.56 107 ALA A O 1
ATOM 832 N N . LEU A 1 108 ? 4.337 -12.367 -1.964 1.00 94.94 108 LEU A N 1
ATOM 833 C CA . LEU A 1 108 ? 4.447 -13.688 -1.338 1.00 94.94 108 LEU A CA 1
ATOM 834 C C . LEU A 1 108 ? 4.824 -14.787 -2.337 1.00 94.94 108 LEU A C 1
ATOM 836 O O . LEU A 1 108 ? 5.722 -15.576 -2.052 1.00 94.94 108 LEU A O 1
ATOM 840 N N . ARG A 1 109 ? 4.215 -14.810 -3.533 1.00 93.75 109 ARG A N 1
ATOM 841 C CA . ARG A 1 109 ? 4.577 -15.787 -4.582 1.00 93.75 109 ARG A CA 1
ATOM 842 C C . ARG A 1 109 ? 6.053 -15.727 -4.970 1.00 93.75 109 ARG A C 1
ATOM 844 O O . ARG A 1 109 ? 6.635 -16.761 -5.284 1.00 93.75 109 ARG A O 1
ATOM 851 N N . HIS A 1 110 ? 6.637 -14.530 -4.971 1.00 94.12 110 HIS A N 1
ATOM 852 C CA . HIS A 1 110 ? 8.017 -14.293 -5.404 1.00 94.12 110 HIS A CA 1
ATOM 853 C C . HIS A 1 110 ? 9.006 -14.108 -4.244 1.00 94.12 110 HIS A C 1
ATOM 855 O O . HIS A 1 110 ? 10.167 -13.780 -4.483 1.00 94.12 110 HIS A O 1
ATOM 861 N N . GLY A 1 111 ? 8.573 -14.320 -2.996 1.00 93.50 111 GLY A N 1
ATOM 862 C CA . GLY A 1 111 ? 9.429 -14.228 -1.810 1.00 93.50 111 GLY A CA 1
ATOM 863 C C . GLY A 1 111 ? 9.993 -12.827 -1.551 1.00 93.50 111 GLY A C 1
ATOM 864 O O . GLY A 1 111 ? 11.124 -12.693 -1.086 1.00 93.50 111 GLY A O 1
ATOM 865 N N . TRP A 1 112 ? 9.245 -11.776 -1.891 1.00 96.19 112 TRP A N 1
ATOM 866 C CA . TRP A 1 112 ? 9.659 -10.397 -1.637 1.00 96.19 112 TRP A CA 1
ATOM 867 C C . TRP A 1 112 ? 9.621 -10.073 -0.146 1.00 96.19 112 TRP A C 1
ATOM 869 O O . TRP A 1 112 ? 8.833 -10.630 0.618 1.00 96.19 112 TRP A O 1
ATOM 879 N N . VAL A 1 113 ? 10.466 -9.128 0.263 1.00 96.12 113 VAL A N 1
ATOM 880 C CA . VAL A 1 113 ? 10.555 -8.683 1.657 1.00 96.12 113 VAL A CA 1
ATOM 881 C C . VAL A 1 113 ? 9.912 -7.317 1.851 1.00 96.12 113 VAL A C 1
ATOM 883 O O . VAL A 1 113 ? 9.778 -6.524 0.917 1.00 96.12 113 VAL A O 1
ATOM 886 N N . MET A 1 114 ? 9.533 -7.023 3.095 1.00 96.88 114 MET A N 1
ATOM 887 C CA . MET A 1 114 ? 9.027 -5.704 3.453 1.00 96.88 114 MET A CA 1
ATOM 888 C C . MET A 1 114 ? 10.099 -4.627 3.234 1.00 96.88 114 MET A C 1
ATOM 890 O O . MET A 1 114 ? 11.270 -4.844 3.548 1.00 96.88 114 MET A O 1
ATOM 894 N N . PRO A 1 115 ? 9.721 -3.432 2.743 1.00 94.88 115 PRO A N 1
ATOM 895 C CA . PRO A 1 115 ? 10.686 -2.392 2.408 1.00 94.88 115 PRO A CA 1
ATOM 896 C C . PRO A 1 115 ? 11.132 -1.596 3.647 1.00 94.88 115 PRO A C 1
ATOM 898 O O . PRO A 1 115 ? 12.073 -0.803 3.580 1.00 94.88 115 PRO A O 1
ATOM 901 N N . ILE A 1 116 ? 10.428 -1.759 4.774 1.00 93.25 116 ILE A N 1
ATOM 902 C CA . ILE A 1 116 ? 10.726 -1.167 6.080 1.00 93.25 116 ILE A CA 1
ATOM 903 C C . ILE A 1 116 ? 10.280 -2.100 7.207 1.00 93.25 116 ILE A C 1
ATOM 905 O O . ILE A 1 116 ? 9.290 -2.817 7.074 1.00 93.25 116 ILE A O 1
ATOM 909 N N . GLY A 1 117 ? 10.954 -1.995 8.353 1.00 90.44 117 GLY A N 1
ATOM 910 C CA . GLY A 1 117 ? 10.647 -2.794 9.537 1.00 90.44 117 GLY A CA 1
ATOM 911 C C . GLY A 1 117 ? 11.164 -4.230 9.436 1.00 90.44 117 GLY A C 1
ATOM 912 O O . GLY A 1 117 ? 11.853 -4.585 8.487 1.00 90.44 117 GLY A O 1
ATOM 913 N N . ASN A 1 118 ? 10.833 -5.032 10.449 1.00 87.88 118 ASN A N 1
ATOM 914 C CA . ASN A 1 118 ? 11.316 -6.412 10.587 1.00 87.88 118 ASN A CA 1
ATOM 915 C C . ASN A 1 118 ? 10.205 -7.460 10.398 1.00 87.88 118 ASN A C 1
ATOM 917 O O . ASN A 1 118 ? 10.475 -8.653 10.483 1.00 87.88 118 ASN A O 1
ATOM 921 N N . ARG A 1 119 ? 8.956 -7.023 10.185 1.00 91.00 119 ARG A N 1
ATOM 922 C CA . ARG A 1 119 ? 7.821 -7.916 9.909 1.00 91.00 119 ARG A CA 1
ATOM 923 C C . ARG A 1 119 ? 7.927 -8.432 8.472 1.00 91.00 119 ARG A C 1
ATOM 925 O O . ARG A 1 119 ? 8.380 -7.702 7.591 1.00 91.00 119 ARG A O 1
ATOM 932 N N . ASN A 1 120 ? 7.507 -9.670 8.237 1.00 93.50 120 ASN A N 1
ATOM 933 C CA . ASN A 1 120 ? 7.400 -10.230 6.889 1.00 93.50 120 ASN A CA 1
ATOM 934 C C . ASN A 1 120 ? 6.079 -9.784 6.216 1.00 93.50 120 ASN A C 1
ATOM 936 O 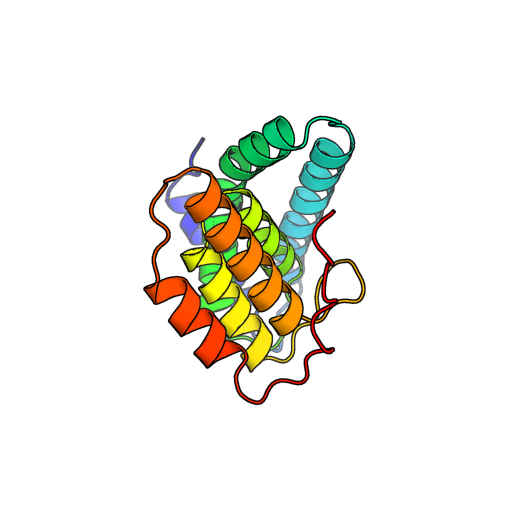O . ASN A 1 120 ? 5.250 -9.112 6.836 1.00 93.50 120 ASN A O 1
ATOM 940 N N . VAL A 1 121 ? 5.907 -10.106 4.930 1.00 95.25 121 VAL A N 1
ATOM 941 C CA . VAL A 1 121 ? 4.759 -9.633 4.134 1.00 95.25 121 VAL A CA 1
ATOM 942 C C . VAL A 1 121 ? 3.440 -10.174 4.686 1.00 95.25 121 VAL A C 1
ATOM 944 O O . VAL A 1 121 ? 2.499 -9.405 4.873 1.00 95.25 121 VAL A O 1
ATOM 947 N N . GLN A 1 122 ? 3.381 -11.470 4.991 1.00 94.12 122 GLN A N 1
ATOM 948 C CA . GLN A 1 122 ? 2.187 -12.132 5.511 1.00 94.12 122 GLN A CA 1
ATOM 949 C C . GLN A 1 122 ? 1.747 -11.560 6.863 1.00 94.12 122 GLN A C 1
ATOM 951 O O . GLN A 1 122 ? 0.564 -11.284 7.035 1.00 94.12 122 GLN A O 1
ATOM 956 N N . THR A 1 123 ? 2.679 -11.288 7.782 1.00 93.75 123 THR A N 1
ATOM 957 C CA . THR A 1 123 ? 2.375 -10.684 9.085 1.00 93.75 123 THR A CA 1
ATOM 958 C C . THR A 1 123 ? 1.783 -9.297 8.910 1.00 93.75 123 THR A C 1
ATOM 960 O O . THR A 1 123 ? 0.764 -8.993 9.515 1.00 93.75 123 THR A O 1
ATOM 963 N N . VAL A 1 124 ? 2.367 -8.465 8.042 1.00 95.50 124 VAL A N 1
ATOM 964 C CA . VAL A 1 124 ? 1.828 -7.123 7.788 1.00 95.50 124 VAL A CA 1
ATOM 965 C C . VAL A 1 124 ? 0.427 -7.197 7.183 1.00 95.50 124 VAL A C 1
ATOM 967 O O . VAL A 1 124 ? -0.453 -6.467 7.614 1.00 95.50 124 VAL A O 1
ATOM 970 N N . LEU A 1 125 ? 0.181 -8.077 6.211 1.00 95.94 125 LEU A N 1
ATOM 971 C CA . LEU A 1 125 ? -1.160 -8.204 5.634 1.00 95.94 125 LEU A CA 1
ATOM 972 C C . LEU A 1 125 ? -2.173 -8.739 6.653 1.00 95.94 125 LEU A C 1
ATOM 974 O O . LEU A 1 125 ? -3.281 -8.220 6.715 1.00 95.94 125 LEU A O 1
ATOM 978 N N . ALA A 1 126 ? -1.809 -9.735 7.462 1.00 94.88 126 ALA A N 1
ATOM 979 C CA . ALA A 1 126 ? -2.693 -10.288 8.485 1.00 94.88 126 ALA A CA 1
ATOM 980 C C . ALA A 1 126 ? -3.058 -9.246 9.551 1.00 94.88 126 ALA A C 1
ATOM 982 O O . ALA A 1 126 ? -4.241 -9.014 9.798 1.00 94.88 126 ALA A O 1
ATOM 983 N N . GLU A 1 127 ? -2.052 -8.603 10.148 1.00 94.44 127 GLU A N 1
ATOM 984 C CA . GLU A 1 127 ? -2.241 -7.642 11.238 1.00 94.44 127 GLU A CA 1
ATOM 985 C C . GLU A 1 127 ? -3.013 -6.411 10.767 1.00 94.44 127 GLU A C 1
ATOM 987 O O . GLU A 1 127 ? -4.031 -6.064 11.354 1.00 94.44 127 GLU A O 1
ATOM 992 N N . GLU A 1 128 ? -2.603 -5.783 9.662 1.00 95.81 128 GLU A N 1
ATOM 993 C CA . GLU A 1 128 ? -3.222 -4.521 9.251 1.00 95.81 128 GLU A CA 1
ATOM 994 C C . GLU A 1 128 ? -4.667 -4.719 8.747 1.00 95.81 128 GLU A C 1
ATOM 996 O O . GLU A 1 128 ? -5.497 -3.820 8.881 1.00 95.81 128 GLU A O 1
ATOM 1001 N N . MET A 1 129 ? -5.005 -5.894 8.196 1.00 96.38 129 MET A N 1
ATOM 1002 C CA . MET A 1 129 ? -6.390 -6.223 7.818 1.00 96.38 129 MET A CA 1
ATOM 1003 C C . MET A 1 129 ? -7.254 -6.530 9.040 1.00 96.38 129 MET A C 1
ATOM 1005 O O . MET A 1 129 ? -8.415 -6.118 9.082 1.00 96.38 129 MET A O 1
ATOM 1009 N N . ALA A 1 130 ? -6.702 -7.231 10.035 1.00 94.62 130 ALA A N 1
ATOM 1010 C CA . ALA A 1 130 ? -7.387 -7.483 11.297 1.00 94.62 130 ALA A CA 1
ATOM 1011 C C . ALA A 1 130 ? -7.656 -6.171 12.051 1.00 94.62 130 ALA A C 1
ATOM 1013 O O . ALA A 1 130 ? -8.795 -5.926 12.452 1.00 94.62 130 ALA A O 1
ATOM 1014 N N . ASP A 1 131 ? -6.651 -5.299 12.155 1.00 95.31 131 ASP A N 1
ATOM 1015 C CA . ASP A 1 131 ? -6.762 -3.981 12.784 1.00 95.31 131 ASP A CA 1
ATOM 1016 C C . ASP A 1 131 ? -7.798 -3.107 12.066 1.00 95.31 131 ASP A C 1
ATOM 1018 O O . ASP A 1 131 ? -8.644 -2.480 12.709 1.00 95.31 131 ASP A O 1
ATOM 1022 N N . ALA A 1 132 ? -7.791 -3.096 10.728 1.00 94.31 132 ALA A N 1
ATOM 1023 C CA . ALA A 1 132 ? -8.772 -2.359 9.937 1.00 94.31 132 ALA A CA 1
ATOM 1024 C C . ALA A 1 132 ? -10.207 -2.868 10.151 1.00 94.31 132 ALA A C 1
ATOM 1026 O O . ALA A 1 132 ? -11.127 -2.070 10.352 1.00 94.31 132 ALA A O 1
ATOM 1027 N N . ALA A 1 133 ? -10.409 -4.188 10.152 1.00 95.25 133 ALA A N 1
ATOM 1028 C CA . ALA A 1 133 ? -11.717 -4.784 10.403 1.00 95.25 133 ALA A CA 1
ATOM 1029 C C . ALA A 1 133 ? -12.205 -4.526 11.835 1.00 95.25 133 ALA A C 1
ATOM 1031 O O . ALA A 1 133 ? -13.380 -4.216 12.043 1.00 95.25 133 ALA A O 1
ATOM 1032 N N . GLN A 1 134 ? -11.307 -4.601 12.821 1.00 95.81 134 GLN A N 1
ATOM 1033 C CA . GLN A 1 134 ? -11.620 -4.287 14.212 1.00 95.81 134 GLN A CA 1
ATOM 1034 C C . GLN A 1 134 ? -11.996 -2.812 14.380 1.00 95.81 134 GLN A C 1
ATOM 1036 O O . GLN A 1 134 ? -12.983 -2.507 15.051 1.00 95.81 134 GLN A O 1
ATOM 1041 N N . ALA A 1 135 ? -11.255 -1.898 13.751 1.00 93.75 135 ALA A N 1
ATOM 1042 C CA . ALA A 1 135 ? -11.552 -0.471 13.783 1.00 93.75 135 ALA A CA 1
ATOM 1043 C C . ALA A 1 135 ? -12.929 -0.161 13.174 1.00 93.75 135 ALA A C 1
ATOM 1045 O O . ALA A 1 135 ? -13.710 0.566 13.789 1.00 93.75 135 ALA A O 1
ATOM 1046 N N . ALA A 1 136 ? -13.256 -0.755 12.021 1.00 93.81 136 ALA A N 1
ATOM 1047 C CA . ALA A 1 136 ? -14.571 -0.612 11.396 1.00 93.81 136 ALA A CA 1
ATOM 1048 C C . ALA A 1 136 ? -15.691 -1.129 12.313 1.00 93.81 136 ALA A C 1
ATOM 1050 O O . ALA A 1 136 ? -16.676 -0.429 12.544 1.00 93.81 136 ALA A O 1
ATOM 1051 N N . LEU A 1 137 ? -15.504 -2.305 12.924 1.00 94.50 137 LEU A N 1
ATOM 1052 C CA . LEU A 1 137 ? -16.471 -2.878 13.861 1.00 94.50 137 LEU A CA 1
ATOM 1053 C C . LEU A 1 137 ? -16.712 -1.966 15.075 1.00 94.50 137 LEU A C 1
ATOM 1055 O O . LEU A 1 137 ? -17.861 -1.733 15.448 1.00 94.50 137 LEU A O 1
ATOM 1059 N N . LEU A 1 138 ? -15.645 -1.427 15.674 1.00 95.88 138 LEU A N 1
ATOM 1060 C CA . LEU A 1 138 ? -15.737 -0.494 16.805 1.00 95.88 138 LEU A CA 1
ATOM 1061 C C . LEU A 1 138 ? -16.414 0.829 16.420 1.00 95.88 138 LEU A C 1
ATOM 1063 O O . LEU A 1 138 ? -17.091 1.433 17.252 1.00 95.88 138 LEU A O 1
ATOM 1067 N N . ALA A 1 139 ? -16.257 1.266 15.171 1.00 94.56 139 ALA A N 1
ATOM 1068 C CA . ALA A 1 139 ? -16.929 2.440 14.622 1.00 94.56 139 ALA A CA 1
ATOM 1069 C C . ALA A 1 139 ? -18.394 2.177 14.213 1.00 94.56 139 ALA A C 1
ATOM 1071 O O . ALA A 1 139 ? -19.108 3.119 13.873 1.00 94.56 139 ALA A O 1
ATOM 1072 N N . GLY A 1 140 ? -18.861 0.922 14.249 1.00 95.19 140 GLY A N 1
ATOM 1073 C CA . GLY A 1 140 ? -20.179 0.538 13.733 1.00 95.19 140 GLY A CA 1
ATOM 1074 C C . GLY A 1 140 ? -20.274 0.587 12.203 1.00 95.19 140 GLY A C 1
ATOM 1075 O O . GLY A 1 140 ? -21.374 0.648 11.655 1.00 95.19 140 GLY A O 1
ATOM 1076 N N . GLU A 1 141 ? -19.134 0.577 11.516 1.00 93.94 141 GLU A N 1
ATOM 1077 C CA . GLU A 1 141 ? -19.024 0.543 10.062 1.00 93.94 141 GLU A CA 1
ATOM 1078 C C . GLU A 1 141 ? -18.898 -0.905 9.562 1.00 93.94 141 GLU A C 1
ATOM 1080 O O . GLU A 1 141 ? -18.469 -1.813 10.277 1.00 93.94 141 GLU A O 1
ATOM 1085 N N . SER A 1 142 ? -19.280 -1.145 8.309 1.00 92.25 142 SER A N 1
ATOM 1086 C CA . SER A 1 142 ? -19.101 -2.452 7.676 1.00 92.25 142 SER A CA 1
ATOM 1087 C C . SER A 1 142 ? -17.683 -2.608 7.133 1.00 92.25 142 SER A C 1
ATOM 1089 O O . SER A 1 142 ? -17.206 -1.733 6.413 1.00 92.25 142 SER A O 1
ATOM 1091 N N . PHE A 1 143 ? -17.070 -3.764 7.372 1.00 94.69 143 PHE A N 1
ATOM 1092 C CA . PHE A 1 143 ? -15.851 -4.198 6.690 1.00 94.69 143 PHE A CA 1
ATOM 1093 C C . PHE A 1 143 ? -16.166 -5.377 5.766 1.00 94.69 143 PHE A C 1
ATOM 1095 O O . PHE A 1 143 ? -16.966 -6.246 6.120 1.00 94.69 143 PHE A O 1
ATOM 1102 N N . ASP A 1 144 ? -15.549 -5.424 4.585 1.00 95.12 144 ASP A N 1
ATOM 1103 C CA . ASP A 1 144 ? -15.760 -6.526 3.646 1.00 95.12 144 ASP A CA 1
ATOM 1104 C C . ASP A 1 144 ? -15.088 -7.810 4.157 1.00 95.12 144 ASP A C 1
ATOM 1106 O O . ASP A 1 144 ? -13.866 -7.966 4.122 1.00 95.12 144 ASP A O 1
ATOM 1110 N N . ALA A 1 145 ? -15.904 -8.761 4.613 1.00 93.06 145 ALA A N 1
ATOM 1111 C CA . ALA A 1 145 ? -15.439 -10.065 5.077 1.00 93.06 145 ALA A CA 1
ATOM 1112 C C . ALA A 1 145 ? -14.696 -10.860 3.986 1.00 93.06 145 ALA A C 1
ATOM 1114 O O . ALA A 1 145 ? -13.845 -11.687 4.308 1.00 93.06 145 ALA A O 1
ATOM 1115 N N . GLY A 1 146 ? -14.963 -10.592 2.703 1.00 94.94 146 GLY A N 1
ATOM 1116 C CA . GLY A 1 146 ? -14.236 -11.190 1.586 1.00 94.94 146 GLY A CA 1
ATOM 1117 C C . GLY A 1 146 ? -12.752 -10.821 1.573 1.00 94.94 146 GLY A C 1
ATOM 1118 O O . GLY A 1 146 ? -11.931 -11.635 1.155 1.00 94.94 146 GLY A O 1
ATOM 1119 N N . LEU A 1 147 ? -12.380 -9.638 2.075 1.00 94.62 147 LEU A N 1
ATOM 1120 C CA . LEU A 1 147 ? -10.975 -9.253 2.235 1.00 94.62 147 LEU A CA 1
ATOM 1121 C C . LEU A 1 147 ? -10.303 -10.064 3.346 1.00 94.62 147 LEU A C 1
ATOM 1123 O O . LEU A 1 147 ? -9.182 -10.522 3.164 1.00 94.62 147 LEU A O 1
ATOM 1127 N N . LEU A 1 148 ? -10.998 -10.306 4.463 1.00 94.06 148 LEU A N 1
ATOM 1128 C CA . LEU A 1 148 ? -10.475 -11.135 5.555 1.00 94.06 148 LEU A CA 1
ATOM 1129 C C . LEU A 1 148 ? -10.255 -12.584 5.113 1.00 94.06 148 LEU A C 1
ATOM 1131 O O . LEU A 1 148 ? -9.215 -13.161 5.415 1.00 94.06 148 LEU A O 1
ATOM 1135 N N . LEU A 1 149 ? -11.201 -13.153 4.361 1.00 93.94 149 LEU A N 1
ATOM 1136 C CA . LEU A 1 149 ? -11.063 -14.499 3.799 1.00 93.94 149 LEU A CA 1
ATOM 1137 C C . LEU A 1 149 ? -9.876 -14.587 2.835 1.00 93.94 149 LEU A C 1
ATOM 1139 O O . LEU A 1 149 ? -9.073 -15.508 2.940 1.00 93.94 149 LEU A O 1
ATOM 1143 N N . GLN A 1 150 ? -9.708 -13.597 1.956 1.00 93.44 150 GLN A N 1
ATOM 1144 C CA . GLN A 1 150 ? -8.557 -13.546 1.055 1.00 93.44 150 GLN A CA 1
ATOM 1145 C C . GLN A 1 150 ? -7.229 -13.417 1.800 1.00 93.44 150 GLN A C 1
ATOM 1147 O O . GLN A 1 150 ? -6.249 -14.027 1.378 1.00 93.44 150 GLN A O 1
ATOM 1152 N N . THR A 1 151 ? -7.179 -12.634 2.880 1.00 93.31 151 THR A N 1
ATOM 1153 C CA . THR A 1 151 ? -5.990 -12.536 3.734 1.00 93.31 151 THR A CA 1
ATOM 1154 C C . THR A 1 151 ? -5.674 -13.879 4.375 1.00 93.31 151 THR A C 1
ATOM 1156 O O . THR A 1 151 ? -4.527 -14.303 4.310 1.00 93.31 151 THR A O 1
ATOM 1159 N N . LEU A 1 152 ? -6.675 -14.571 4.931 1.00 90.62 152 LEU A N 1
ATOM 1160 C CA . LEU A 1 152 ? -6.500 -15.896 5.533 1.00 90.62 152 LEU A CA 1
ATOM 1161 C C . LEU A 1 152 ? -5.965 -16.912 4.523 1.00 90.62 152 LEU A C 1
ATOM 1163 O O . LEU A 1 152 ? -4.983 -17.587 4.800 1.00 90.62 152 LEU A O 1
ATOM 1167 N N . GLU A 1 153 ? -6.563 -16.988 3.334 1.00 90.44 153 GLU A N 1
ATOM 1168 C CA . GLU A 1 153 ? -6.074 -17.858 2.257 1.00 90.44 153 GLU A CA 1
ATOM 1169 C C . GLU A 1 153 ? -4.645 -17.508 1.834 1.00 90.44 153 GLU A C 1
ATOM 1171 O O . GLU A 1 153 ? -3.870 -18.377 1.442 1.00 90.44 153 GLU A O 1
ATOM 1176 N N . LEU A 1 154 ? -4.297 -16.221 1.870 1.00 88.38 154 LEU A N 1
ATOM 1177 C CA . LEU A 1 154 ? -2.997 -15.740 1.435 1.00 88.38 154 LEU A CA 1
ATOM 1178 C C . LEU A 1 154 ? -1.888 -16.019 2.459 1.00 88.38 154 LEU A C 1
ATOM 1180 O O . LEU A 1 154 ? -0.737 -16.219 2.068 1.00 88.38 154 LEU A O 1
ATOM 1184 N N . THR A 1 155 ? -2.222 -16.009 3.748 1.00 87.81 155 THR A N 1
ATOM 1185 C CA . THR A 1 155 ? -1.276 -16.264 4.839 1.00 87.81 155 THR A CA 1
ATOM 1186 C C . THR A 1 155 ? -1.296 -17.709 5.334 1.00 87.81 155 THR A C 1
ATOM 1188 O O . THR A 1 155 ? -0.441 -18.076 6.140 1.00 87.81 155 THR A O 1
ATOM 1191 N N . ASP A 1 156 ? -2.202 -18.549 4.826 1.00 85.88 156 ASP A N 1
ATOM 1192 C CA . ASP A 1 156 ? -2.245 -19.974 5.147 1.00 85.88 156 ASP A CA 1
ATOM 1193 C C . ASP A 1 156 ? -0.9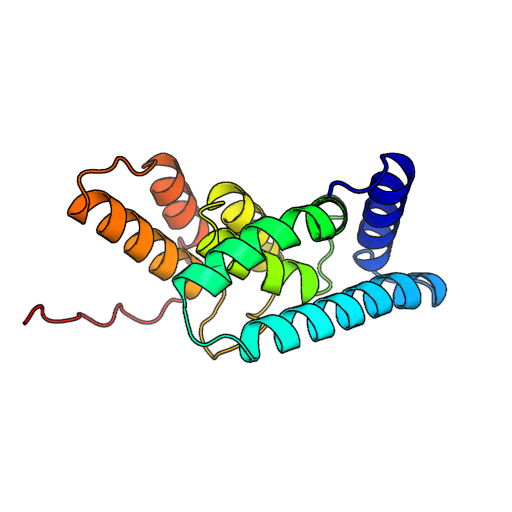16 -20.673 4.809 1.00 85.88 156 ASP A C 1
ATOM 1195 O O . ASP A 1 156 ? -0.303 -20.456 3.759 1.00 85.88 156 ASP A O 1
ATOM 1199 N N . GLY A 1 157 ? -0.435 -21.493 5.745 1.00 76.56 157 GLY A N 1
ATOM 1200 C CA . GLY A 1 157 ? 0.857 -22.178 5.649 1.00 76.56 157 GLY A CA 1
ATOM 1201 C C . GLY A 1 157 ? 2.101 -21.274 5.662 1.00 76.56 157 GLY A C 1
ATOM 1202 O O . GLY A 1 157 ? 3.208 -21.794 5.514 1.00 76.56 157 GLY A O 1
ATOM 1203 N N . GLN A 1 158 ? 1.960 -19.954 5.835 1.00 78.81 158 GLN A N 1
ATOM 1204 C CA . GLN A 1 158 ? 3.092 -19.037 5.985 1.00 78.81 158 GLN A CA 1
ATOM 1205 C C . GLN A 1 158 ? 3.525 -18.929 7.448 1.00 78.81 158 GLN A C 1
ATOM 1207 O O . GLN A 1 158 ? 2.696 -18.881 8.354 1.00 78.81 158 GLN A O 1
ATOM 1212 N N . ASP A 1 159 ? 4.834 -18.831 7.678 1.00 75.81 159 ASP A N 1
ATOM 1213 C CA . ASP A 1 159 ? 5.371 -18.621 9.022 1.00 75.81 159 ASP A CA 1
ATOM 1214 C C . ASP A 1 159 ? 5.060 -17.195 9.502 1.00 75.81 159 ASP A C 1
ATOM 1216 O O . ASP A 1 159 ? 5.433 -16.201 8.859 1.00 75.81 159 ASP A O 1
ATOM 1220 N N . MET A 1 160 ? 4.348 -17.099 10.621 1.00 72.25 160 MET A N 1
ATOM 1221 C CA . MET A 1 160 ? 3.971 -15.853 11.276 1.00 72.25 160 MET A CA 1
ATOM 1222 C C . MET A 1 160 ? 4.265 -15.977 12.773 1.00 72.25 160 MET A C 1
ATOM 1224 O O . MET A 1 160 ? 3.929 -17.001 13.366 1.00 72.25 160 MET A O 1
ATOM 1228 N N . PRO A 1 161 ? 4.868 -14.952 13.402 1.00 63.69 161 PRO A N 1
ATOM 1229 C CA . PRO A 1 161 ? 4.996 -14.927 14.850 1.00 63.69 161 PRO A CA 1
ATOM 1230 C C . PRO A 1 161 ? 3.606 -14.932 15.500 1.00 63.69 161 PRO A C 1
ATOM 1232 O O . PRO A 1 161 ? 2.668 -14.340 14.961 1.00 63.69 161 PRO A O 1
ATOM 1235 N N . ASP A 1 162 ? 3.489 -15.587 16.658 1.00 66.19 162 ASP A N 1
ATOM 1236 C CA . ASP A 1 162 ? 2.241 -15.623 17.421 1.00 66.19 162 ASP A CA 1
ATOM 1237 C C . ASP A 1 162 ? 1.722 -14.198 17.682 1.00 66.19 162 ASP A C 1
ATOM 1239 O O . ASP A 1 162 ? 2.518 -13.299 17.991 1.00 66.19 162 ASP A O 1
ATOM 1243 N N . PRO A 1 163 ? 0.398 -13.971 17.590 1.00 58.50 163 PRO A N 1
ATOM 1244 C CA . PRO A 1 163 ? -0.171 -12.654 17.810 1.00 58.50 163 PRO A CA 1
ATOM 1245 C C . PRO A 1 163 ? 0.164 -12.175 19.221 1.00 58.50 163 PRO A C 1
ATOM 1247 O O . PRO A 1 163 ? -0.045 -12.882 20.210 1.00 58.50 163 PRO A O 1
ATOM 1250 N N . VAL A 1 164 ? 0.658 -10.940 19.329 1.00 56.59 164 VAL A N 1
ATOM 1251 C CA . VAL A 1 164 ? 0.827 -10.290 20.628 1.00 56.59 164 VAL A CA 1
ATOM 1252 C C . VAL A 1 164 ? -0.575 -10.059 21.180 1.00 56.59 164 VAL A C 1
ATOM 1254 O O . VAL A 1 164 ? -1.271 -9.146 20.743 1.00 56.59 164 VAL A O 1
ATOM 1257 N N . THR A 1 165 ? -1.021 -10.894 22.120 1.00 51.38 165 THR A N 1
ATOM 1258 C CA . THR A 1 165 ? -2.264 -10.662 22.863 1.00 51.38 165 THR A CA 1
ATOM 1259 C C . THR A 1 165 ? -2.155 -9.323 23.582 1.00 51.38 165 THR A C 1
ATOM 1261 O O . THR A 1 165 ? -1.580 -9.228 24.666 1.00 51.38 165 THR A O 1
ATOM 1264 N N . GLY A 1 166 ? -2.683 -8.271 22.962 1.00 46.88 166 GLY A N 1
ATOM 1265 C CA . GLY A 1 166 ? -2.941 -7.007 23.621 1.00 46.88 166 GLY A CA 1
ATOM 1266 C C . GLY A 1 166 ? -4.052 -7.241 24.628 1.00 46.88 166 GLY A C 1
ATOM 1267 O O . GLY A 1 166 ? -5.220 -7.317 24.258 1.00 46.88 166 GLY A O 1
ATOM 1268 N N . THR A 1 167 ? -3.697 -7.411 25.898 1.00 31.67 167 THR A N 1
ATOM 1269 C CA . THR A 1 167 ? -4.666 -7.388 26.992 1.00 31.67 167 THR A CA 1
ATOM 1270 C C . THR A 1 167 ? -5.392 -6.041 26.931 1.00 31.67 167 THR A C 1
ATOM 1272 O O . THR A 1 167 ? -4.720 -5.012 27.040 1.00 31.67 167 THR A O 1
ATOM 1275 N N . PRO A 1 168 ? -6.720 -5.995 26.728 1.00 43.06 168 PRO A N 1
ATOM 1276 C CA . PRO A 1 168 ? -7.440 -4.735 26.808 1.00 43.06 168 PRO A CA 1
ATOM 1277 C C . PRO A 1 168 ? -7.354 -4.226 28.254 1.00 43.06 168 PRO A C 1
ATOM 1279 O O . PRO A 1 168 ? -7.629 -4.978 29.192 1.00 43.06 168 PRO A O 1
ATOM 1282 N N . ALA A 1 169 ? -6.911 -2.979 28.416 1.00 37.06 169 ALA A N 1
ATOM 1283 C CA . ALA A 1 169 ? -6.994 -2.227 29.667 1.00 37.06 169 ALA A CA 1
ATOM 1284 C C . ALA A 1 169 ? -8.322 -1.468 29.741 1.00 37.06 169 ALA A C 1
ATOM 1286 O O . ALA A 1 169 ? -8.799 -1.026 28.669 1.00 37.06 169 ALA A O 1
#

Sequence (169 aa):
MSLSPARQHRLRVQAEQAARQGGNVRHATGHDLMLMQLAEDRRRLKGIQSTVKKAQIKVELLPRYSAWVEGGLAADGARQDDVVMFVMLWRIDAGDYAGALDAGRHALRHGWVMPIGNRNVQTVLAEEMADAAQAALLAGESFDAGLLLQTLELTDGQDMPDPVTGTPA

Organism: Klebsiella pneumoniae (NCBI:txid573)

Secondary structure (DSSP, 8-state):
-PPPHHHHHHHHHHHHHHHSTT--HHHHHHHHHHHHHHHHHHHHHHT---HHHHHHHHHHHHHHHHHHHHHHHHTT--S--HHHHHHHHHHHHTT-HHHHHHHHHHHHHTT---SSSS--HHHHHHHHHHHHHHHHHHHT----HHHHHHHHHHHTT---PPP------

pLDDT: mean 88.77, std 13.25, range [31.67, 98.31]

Radius of gyration: 16.77 Å; chains: 1; bounding box: 40×38×53 Å